Protein AF-A0A955FFE0-F1 (afdb_monomer_lite)

Sequence (82 aa):
MAFNHYAKIKRILDVEPGGWYIRRIDELTQAANFKGEVIQYDHYYRIYRADNTPIKYCKFQKIDKLAKILGVHSEDLPVVTD

Foldseek 3Di:
DDPDLLLVVVVQVVPADPPKAKEKAQPWDWDQDPVRDIDIDRIWMFIAHNVRHTDPSRIGRDLCVNCVSNVHHSVPGRYDYD

Radius of gyration: 12.67 Å; chains: 1; bounding box: 25×32×30 Å

pLDDT: mean 91.29, std 10.28, range [40.84, 97.25]

Secondary structure (DSSP, 8-state):
----HHHHHHHHHTTSPS--EEEEE-S-EEEE-TTSPEEEES-EEEEE-TTSPEEEEEEES-HHHHHHHHTS-GGGS-EEP-

Structure (mmCIF, N/CA/C/O backbone):
data_AF-A0A955FFE0-F1
#
_entry.id   AF-A0A955FFE0-F1
#
loop_
_atom_site.group_PDB
_atom_site.id
_atom_site.type_symbol
_atom_site.label_atom_id
_atom_site.label_alt_id
_atom_site.label_comp_id
_atom_site.label_asym_id
_atom_site.label_entity_id
_atom_site.label_seq_id
_atom_site.pdbx_PDB_ins_code
_atom_site.Cartn_x
_atom_site.Cartn_y
_atom_site.Cartn_z
_atom_site.occupancy
_atom_site.B_iso_or_equiv
_atom_site.auth_seq_id
_atom_site.auth_comp_id
_atom_site.auth_asym_id
_atom_site.auth_atom_id
_atom_site.pdbx_PDB_model_num
ATOM 1 N N . MET A 1 1 ? -8.231 19.505 -6.096 1.00 40.84 1 MET A N 1
ATOM 2 C CA . MET A 1 1 ? -7.492 18.245 -6.341 1.00 40.84 1 MET A CA 1
ATOM 3 C C . MET A 1 1 ? -6.909 17.780 -5.018 1.00 40.84 1 MET A C 1
ATOM 5 O O . MET A 1 1 ? -5.966 18.392 -4.540 1.00 40.84 1 MET A O 1
ATOM 9 N N . ALA A 1 2 ? -7.515 16.796 -4.355 1.00 42.09 2 ALA A N 1
ATOM 10 C CA . ALA A 1 2 ? -6.998 16.341 -3.066 1.00 42.09 2 ALA A CA 1
ATOM 11 C C . ALA A 1 2 ? -5.626 15.679 -3.269 1.00 42.09 2 ALA A C 1
ATOM 13 O O . ALA A 1 2 ? -5.496 14.797 -4.122 1.00 42.09 2 ALA A O 1
ATOM 14 N N . PHE A 1 3 ? -4.623 16.087 -2.485 1.00 53.66 3 PHE A N 1
ATOM 15 C CA . PHE A 1 3 ? -3.375 15.344 -2.286 1.00 53.66 3 PHE A CA 1
ATOM 16 C C . PHE A 1 3 ? -3.719 14.009 -1.620 1.00 53.66 3 PHE A C 1
ATOM 18 O O . PHE A 1 3 ? -3.625 13.828 -0.411 1.00 53.66 3 PHE A O 1
ATOM 25 N N . ASN A 1 4 ? -4.227 13.081 -2.420 1.00 80.81 4 ASN A N 1
ATOM 26 C CA . ASN A 1 4 ? -4.612 11.771 -1.957 1.00 80.81 4 ASN A CA 1
ATOM 27 C C . ASN A 1 4 ? -3.376 10.882 -2.055 1.00 80.81 4 ASN A C 1
ATOM 29 O O . ASN A 1 4 ? -2.950 10.522 -3.150 1.00 80.81 4 ASN A O 1
ATOM 33 N N . HIS A 1 5 ? -2.803 10.551 -0.902 1.00 90.69 5 HIS A N 1
ATOM 34 C CA . HIS A 1 5 ? -1.705 9.595 -0.763 1.00 90.69 5 HIS A CA 1
ATOM 35 C C . HIS A 1 5 ? -1.887 8.348 -1.648 1.00 90.69 5 HIS A C 1
ATOM 37 O O . HIS A 1 5 ? -0.977 7.954 -2.368 1.00 90.69 5 HIS A O 1
ATOM 43 N N . TYR A 1 6 ? -3.104 7.806 -1.718 1.00 92.88 6 TYR A N 1
ATOM 44 C CA . TYR A 1 6 ? -3.417 6.645 -2.552 1.00 92.88 6 TYR A CA 1
ATOM 45 C C . TYR A 1 6 ? -3.374 6.936 -4.061 1.00 92.88 6 TYR A C 1
ATOM 47 O O . TYR A 1 6 ? -2.970 6.078 -4.838 1.00 92.88 6 TYR A O 1
ATOM 55 N N . ALA A 1 7 ? -3.727 8.149 -4.499 1.00 93.06 7 ALA A N 1
ATOM 56 C CA . ALA A 1 7 ? -3.567 8.540 -5.902 1.00 93.06 7 ALA A CA 1
ATOM 57 C C . ALA A 1 7 ? -2.083 8.653 -6.287 1.00 93.06 7 ALA A C 1
ATOM 59 O O . ALA A 1 7 ? -1.718 8.365 -7.425 1.00 93.06 7 ALA A O 1
ATOM 60 N N . LYS A 1 8 ? -1.215 9.038 -5.338 1.00 93.81 8 LYS A N 1
ATOM 61 C CA . LYS A 1 8 ? 0.240 8.980 -5.532 1.00 93.81 8 LYS A CA 1
ATOM 62 C C . LYS A 1 8 ? 0.714 7.533 -5.666 1.00 93.81 8 LYS A C 1
ATOM 64 O O . LYS A 1 8 ? 1.480 7.261 -6.581 1.00 93.81 8 LYS A O 1
ATOM 69 N N . ILE A 1 9 ? 0.225 6.625 -4.817 1.00 95.56 9 ILE A N 1
ATOM 70 C CA . ILE A 1 9 ? 0.529 5.190 -4.924 1.00 95.56 9 ILE A CA 1
ATOM 71 C C . ILE A 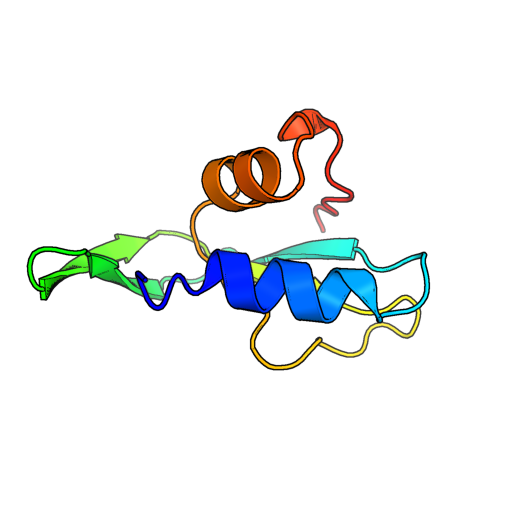1 9 ? 0.134 4.663 -6.305 1.00 95.56 9 ILE A C 1
ATOM 73 O O . ILE A 1 9 ? 0.985 4.103 -6.981 1.00 95.56 9 ILE A O 1
ATOM 77 N N . LYS A 1 10 ? -1.098 4.916 -6.769 1.00 95.31 10 LYS A N 1
ATOM 78 C CA . LYS A 1 10 ? -1.542 4.490 -8.106 1.00 95.31 10 LYS A CA 1
ATOM 79 C C . LYS A 1 10 ? -0.578 4.929 -9.207 1.00 95.31 10 LYS A C 1
ATOM 81 O O . LYS A 1 10 ? -0.145 4.100 -9.987 1.00 95.31 10 LYS A O 1
ATOM 86 N N . ARG A 1 11 ? -0.203 6.212 -9.239 1.00 94.94 11 ARG A N 1
ATOM 87 C CA . ARG A 1 11 ? 0.724 6.742 -10.257 1.00 94.94 11 ARG A CA 1
ATOM 88 C C . ARG A 1 11 ? 2.094 6.070 -10.231 1.00 94.94 11 ARG A C 1
ATOM 90 O O . ARG A 1 11 ? 2.727 5.975 -11.271 1.00 94.94 11 ARG A O 1
ATOM 97 N N . ILE A 1 12 ? 2.561 5.663 -9.051 1.00 95.56 12 ILE A N 1
ATOM 98 C CA . ILE A 1 12 ? 3.805 4.902 -8.916 1.00 95.56 12 ILE A CA 1
ATOM 99 C C . ILE A 1 12 ? 3.597 3.495 -9.482 1.00 95.56 12 ILE A C 1
ATOM 101 O O . ILE A 1 12 ? 4.369 3.073 -10.327 1.00 95.56 12 ILE A O 1
ATOM 105 N N . LEU A 1 13 ? 2.530 2.798 -9.086 1.00 94.94 13 LEU A N 1
ATOM 106 C CA . LEU A 1 13 ? 2.245 1.447 -9.580 1.00 94.94 13 LEU A CA 1
ATOM 107 C C . LEU A 1 13 ? 1.978 1.397 -11.090 1.00 94.94 13 LEU A C 1
ATOM 109 O O . LEU A 1 13 ? 2.333 0.411 -11.719 1.00 94.94 13 LEU A O 1
ATOM 113 N N . ASP A 1 14 ? 1.417 2.462 -11.674 1.00 94.69 14 ASP A N 1
ATOM 114 C CA . ASP A 1 14 ? 1.184 2.583 -13.119 1.00 94.69 14 ASP A CA 1
ATOM 115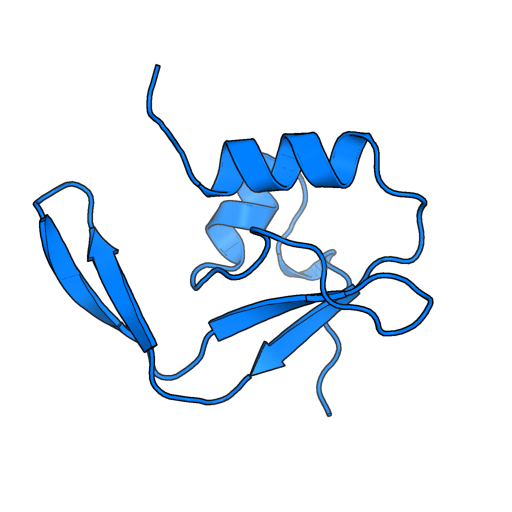 C C . ASP A 1 14 ? 2.506 2.562 -13.935 1.00 94.69 14 ASP A C 1
ATOM 117 O O . ASP A 1 14 ? 2.467 2.295 -15.134 1.00 94.69 14 ASP A O 1
ATOM 121 N N . VAL A 1 15 ? 3.665 2.851 -13.317 1.00 95.38 15 VAL A N 1
ATOM 122 C CA . VAL A 1 15 ? 4.994 2.839 -13.975 1.00 95.38 15 VAL A CA 1
ATOM 123 C C . VAL A 1 15 ? 5.943 1.761 -13.447 1.00 95.38 15 VAL A C 1
ATOM 125 O O . VAL A 1 15 ? 7.019 1.562 -14.011 1.00 95.38 15 VAL A O 1
ATOM 128 N N . GLU A 1 16 ? 5.589 1.091 -12.354 1.00 93.25 16 GLU A N 1
ATOM 129 C CA . GLU A 1 16 ? 6.395 0.008 -11.796 1.00 93.25 16 GLU A CA 1
ATOM 130 C C . GLU A 1 16 ? 6.190 -1.272 -12.622 1.00 93.25 16 GLU A C 1
ATOM 132 O O . GLU A 1 16 ? 5.067 -1.561 -13.046 1.00 93.25 16 GLU A O 1
ATOM 137 N N . PRO A 1 17 ? 7.247 -2.070 -12.854 1.00 92.00 17 PRO A N 1
ATOM 138 C CA . PRO A 1 17 ? 7.097 -3.379 -13.474 1.00 92.00 17 PRO A CA 1
ATOM 139 C C . PRO A 1 17 ? 6.100 -4.254 -12.700 1.00 92.00 17 PRO A C 1
ATOM 141 O O . PRO A 1 17 ? 5.977 -4.154 -11.476 1.00 92.00 17 PRO A O 1
ATOM 144 N N . GLY A 1 18 ? 5.403 -5.143 -13.412 1.00 90.44 18 GLY A N 1
ATOM 145 C CA . GLY A 1 18 ? 4.516 -6.128 -12.790 1.00 90.44 18 GLY A CA 1
ATOM 146 C C . GLY A 1 18 ? 5.249 -7.050 -11.804 1.00 90.44 18 GLY A C 1
ATOM 147 O O . GLY A 1 18 ? 6.475 -7.154 -11.815 1.00 90.44 18 GLY A O 1
ATOM 148 N N . GLY A 1 19 ? 4.487 -7.737 -10.950 1.00 93.25 19 GLY A N 1
ATOM 149 C CA . GLY A 1 19 ? 5.035 -8.629 -9.918 1.00 93.25 19 GLY A CA 1
ATOM 150 C C . GLY A 1 19 ? 5.335 -7.946 -8.581 1.00 93.25 19 GLY A C 1
ATOM 151 O O . GLY A 1 19 ? 5.930 -8.559 -7.698 1.00 93.25 19 GLY A O 1
ATOM 152 N N . TRP A 1 20 ? 4.923 -6.688 -8.406 1.00 96.31 20 TRP A N 1
ATOM 153 C CA . TRP A 1 20 ? 4.851 -6.084 -7.080 1.00 96.31 20 TRP A CA 1
ATOM 154 C C . TRP A 1 20 ? 3.808 -6.800 -6.215 1.00 96.31 20 TRP A C 1
ATOM 156 O O . TRP A 1 20 ? 2.821 -7.342 -6.712 1.00 96.31 20 TRP A O 1
ATOM 166 N N . TYR A 1 21 ? 4.019 -6.766 -4.906 1.00 96.81 21 TYR A N 1
ATOM 167 C CA . TYR A 1 21 ? 3.125 -7.374 -3.927 1.00 96.81 21 TYR A CA 1
ATOM 168 C C . TYR A 1 21 ? 2.969 -6.470 -2.705 1.00 96.81 21 TYR A C 1
ATOM 170 O O . TYR A 1 21 ? 3.751 -5.544 -2.468 1.00 96.81 21 TYR A O 1
ATOM 178 N N . ILE A 1 22 ? 1.922 -6.718 -1.929 1.00 97.25 22 ILE A N 1
ATOM 179 C CA . ILE A 1 22 ? 1.577 -5.974 -0.725 1.00 97.25 22 ILE A CA 1
ATOM 180 C C . ILE A 1 22 ? 1.857 -6.864 0.479 1.00 97.25 22 ILE A C 1
ATOM 182 O O . ILE A 1 22 ? 1.419 -8.005 0.525 1.00 97.25 22 ILE A O 1
ATOM 186 N N . ARG A 1 23 ? 2.540 -6.331 1.487 1.00 96.38 23 ARG A N 1
ATOM 187 C CA . ARG A 1 23 ? 2.745 -7.006 2.770 1.00 96.38 23 ARG A CA 1
ATOM 188 C C . ARG A 1 23 ? 2.004 -6.259 3.867 1.00 96.38 23 ARG A C 1
ATOM 190 O O . ARG A 1 23 ? 2.144 -5.034 3.964 1.00 96.38 23 ARG A O 1
ATOM 197 N N . ARG A 1 24 ? 1.242 -6.986 4.686 1.00 95.50 24 ARG A N 1
ATOM 198 C CA . AR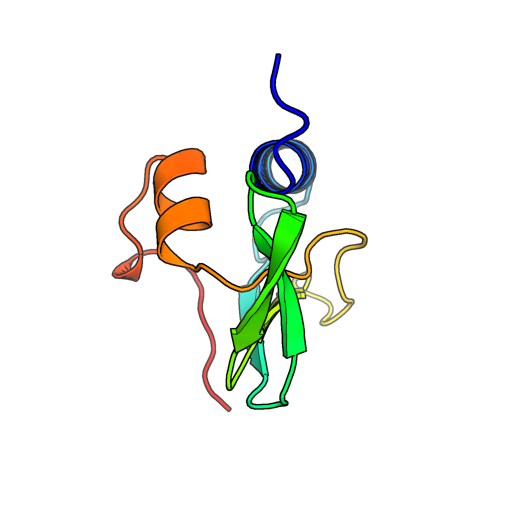G A 1 24 ? 0.701 -6.478 5.953 1.00 95.50 24 ARG A CA 1
ATOM 199 C C . ARG A 1 24 ? 1.786 -6.573 7.024 1.00 95.50 24 ARG A C 1
ATOM 201 O O . ARG A 1 24 ? 2.464 -7.585 7.130 1.00 95.50 24 ARG A O 1
ATOM 208 N N . ILE A 1 25 ? 1.968 -5.501 7.779 1.00 95.31 25 ILE A N 1
ATOM 209 C CA . ILE A 1 25 ? 2.924 -5.406 8.876 1.00 95.31 25 ILE A CA 1
ATOM 210 C C . ILE A 1 25 ? 2.125 -5.049 10.127 1.00 95.31 25 ILE A C 1
ATOM 212 O O . ILE A 1 25 ? 1.572 -3.947 10.217 1.00 95.31 25 ILE A O 1
ATOM 216 N N . ASP A 1 26 ? 2.056 -5.994 11.062 1.00 94.69 26 ASP A N 1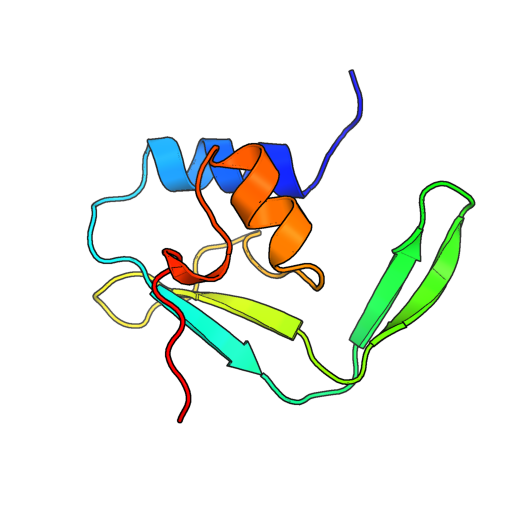
ATOM 217 C CA . ASP A 1 26 ? 1.282 -5.912 12.308 1.00 94.69 26 ASP A CA 1
ATOM 218 C C . ASP A 1 26 ? 2.024 -5.100 13.378 1.00 94.69 26 ASP A C 1
ATOM 220 O O . ASP A 1 26 ? 2.371 -5.565 14.461 1.00 94.69 26 ASP A O 1
ATOM 224 N N . GLU A 1 27 ? 2.300 -3.849 13.029 1.00 94.25 27 GLU A N 1
ATOM 225 C CA . GLU A 1 27 ? 2.907 -2.851 13.895 1.00 94.25 27 GLU A CA 1
ATOM 226 C C . GLU A 1 27 ? 1.980 -1.642 14.016 1.00 94.25 27 GLU A C 1
ATOM 228 O O . GLU A 1 27 ? 1.428 -1.148 13.022 1.00 94.25 27 GLU A O 1
ATOM 233 N N . LEU A 1 28 ? 1.900 -1.097 15.233 1.00 94.12 28 LEU A N 1
ATOM 234 C CA . LEU A 1 28 ? 1.143 0.117 15.507 1.00 94.12 28 LEU A CA 1
ATOM 235 C C . LEU A 1 28 ? 1.597 1.258 14.594 1.00 94.12 28 LEU A C 1
ATOM 237 O O . LEU A 1 28 ? 2.782 1.582 14.466 1.00 94.12 28 LEU A O 1
ATOM 241 N N . THR A 1 29 ? 0.631 1.926 13.978 1.00 94.12 29 THR A N 1
ATOM 242 C CA . THR A 1 29 ? 0.892 3.124 13.192 1.00 94.12 29 THR A CA 1
ATOM 243 C C . THR A 1 29 ? -0.184 4.168 13.417 1.00 94.12 29 THR A C 1
ATOM 245 O O . THR A 1 29 ? -1.274 3.885 13.900 1.00 94.12 29 THR A O 1
ATOM 248 N N . GLN A 1 30 ? 0.118 5.404 13.041 1.00 93.31 30 GLN A N 1
ATOM 249 C CA . GLN A 1 30 ? -0.813 6.509 13.166 1.00 93.31 30 GLN A CA 1
ATOM 250 C C . GLN A 1 30 ? -0.836 7.328 11.884 1.00 93.31 30 GLN A C 1
ATOM 252 O O . GLN A 1 30 ? 0.193 7.507 11.227 1.00 93.31 30 GLN A O 1
ATOM 257 N N . ALA A 1 31 ? -2.016 7.819 11.520 1.00 89.31 31 ALA A N 1
ATOM 258 C CA . ALA A 1 31 ? -2.183 8.722 10.392 1.00 89.31 31 ALA A CA 1
ATOM 259 C C . ALA A 1 31 ? -3.276 9.747 10.695 1.00 89.31 31 ALA A C 1
ATOM 261 O O . ALA A 1 31 ? -4.329 9.399 11.232 1.00 89.31 31 ALA A O 1
ATOM 262 N N . ALA A 1 32 ? -3.038 11.001 10.310 1.00 89.25 32 ALA A N 1
ATOM 263 C CA . ALA A 1 32 ? -4.059 12.035 10.375 1.00 89.25 32 ALA A CA 1
ATOM 264 C C . ALA A 1 32 ? -5.159 11.766 9.336 1.00 89.25 32 ALA A C 1
ATOM 266 O O . ALA A 1 32 ? -4.881 11.409 8.185 1.00 89.25 32 ALA A O 1
ATOM 267 N N . ASN A 1 33 ? -6.418 11.931 9.729 1.00 85.81 33 ASN A N 1
ATOM 268 C CA . ASN A 1 33 ? -7.543 11.921 8.802 1.00 85.81 33 ASN A CA 1
ATOM 269 C C . ASN A 1 33 ? -7.718 13.299 8.127 1.00 85.81 33 ASN A C 1
ATOM 271 O O . ASN A 1 33 ? -6.966 14.239 8.373 1.00 85.81 33 ASN A O 1
ATOM 275 N N . PHE A 1 34 ? -8.735 13.442 7.271 1.00 81.56 34 PHE A N 1
ATOM 276 C CA . PHE A 1 34 ? -9.009 14.713 6.582 1.00 81.56 34 PHE A CA 1
ATOM 277 C C . PHE A 1 34 ? -9.450 15.855 7.514 1.00 81.56 34 PHE A C 1
ATOM 279 O O . PHE A 1 34 ? -9.425 17.006 7.094 1.00 81.56 34 PHE A O 1
ATOM 286 N N . LYS A 1 35 ? -9.847 15.547 8.754 1.00 87.19 35 LYS A N 1
ATOM 287 C CA . LYS A 1 35 ? -10.162 16.524 9.804 1.00 87.19 35 LYS A CA 1
ATOM 288 C C . LYS A 1 35 ? -8.935 16.890 10.656 1.00 87.19 35 LYS A C 1
ATOM 290 O O . LYS A 1 35 ? -9.063 17.689 11.572 1.00 87.19 35 LYS A O 1
ATOM 295 N N . GLY A 1 36 ? -7.763 16.312 10.372 1.00 88.69 36 GLY A N 1
ATOM 296 C CA . GLY A 1 36 ? -6.537 16.505 11.153 1.00 88.69 36 GLY A CA 1
ATOM 297 C C . GLY A 1 36 ? -6.440 15.633 12.409 1.00 88.69 36 GLY A C 1
ATOM 298 O O . GLY A 1 36 ? -5.440 15.705 13.116 1.00 88.69 36 GLY A O 1
ATOM 299 N N . GLU A 1 37 ? -7.431 14.781 12.682 1.00 91.88 37 GLU A N 1
ATOM 300 C CA . GLU A 1 37 ? -7.420 13.896 13.849 1.00 91.88 37 GLU A CA 1
ATOM 301 C C . GLU A 1 37 ? -6.466 12.726 13.604 1.00 91.88 37 GLU A C 1
ATOM 303 O O . GLU A 1 37 ? -6.518 12.075 12.554 1.00 91.88 37 GLU A O 1
ATOM 308 N N . VAL A 1 38 ? -5.609 12.435 14.581 1.00 92.25 38 VAL A N 1
ATOM 309 C CA . VAL A 1 38 ? -4.694 11.294 14.531 1.00 92.25 38 VAL A CA 1
ATOM 310 C C . VAL A 1 38 ? -5.471 10.018 14.841 1.00 92.25 38 VAL A C 1
ATOM 312 O O . VAL A 1 38 ? -6.000 9.854 15.936 1.00 92.25 38 VAL A O 1
ATOM 315 N N . ILE A 1 39 ? -5.528 9.106 13.873 1.00 93.38 39 ILE A N 1
ATOM 316 C CA . ILE A 1 39 ? -6.129 7.781 14.035 1.00 93.38 39 ILE A CA 1
ATOM 317 C C . ILE A 1 39 ? -5.008 6.764 14.221 1.00 93.38 39 ILE A C 1
ATOM 319 O O . ILE A 1 39 ? -4.066 6.740 13.422 1.00 93.38 39 ILE A O 1
ATOM 323 N N . GLN A 1 40 ? -5.134 5.922 15.246 1.00 94.69 40 GLN A N 1
ATOM 324 C CA . GLN A 1 40 ? -4.273 4.761 15.449 1.00 94.69 40 GLN A CA 1
ATOM 325 C C . GLN A 1 40 ? -4.782 3.562 14.647 1.00 94.69 40 GLN A C 1
ATOM 327 O O . GLN A 1 40 ? -5.986 3.339 14.529 1.00 94.69 40 GLN A O 1
ATOM 332 N N . TYR A 1 41 ? -3.844 2.801 14.105 1.00 93.81 41 TYR A N 1
ATOM 333 C CA . TYR A 1 41 ? -4.069 1.551 13.399 1.00 93.81 41 TYR A CA 1
ATOM 334 C C . TYR A 1 41 ? -3.171 0.491 14.031 1.00 93.81 41 TYR A C 1
ATOM 336 O O . TYR A 1 41 ? -2.025 0.771 14.385 1.00 93.81 41 TYR A O 1
ATOM 344 N N . ASP A 1 42 ? -3.702 -0.714 14.156 1.00 95.56 42 ASP A N 1
ATOM 345 C CA . ASP A 1 42 ? -3.016 -1.912 14.643 1.00 95.56 42 ASP A CA 1
ATOM 346 C C . ASP A 1 42 ? -1.999 -2.471 13.636 1.00 95.56 42 ASP A C 1
ATOM 348 O O . ASP A 1 42 ? -1.112 -3.227 14.014 1.00 95.56 42 ASP A O 1
ATOM 352 N N . HIS A 1 43 ? -2.110 -2.078 12.365 1.00 94.81 43 HIS A N 1
ATOM 353 C CA . HIS A 1 43 ? -1.224 -2.515 11.295 1.00 94.81 43 HIS A CA 1
ATOM 354 C C . HIS A 1 43 ? -1.045 -1.445 10.211 1.00 94.81 43 HIS A C 1
ATOM 356 O O . HIS A 1 43 ? -1.783 -0.456 10.113 1.00 94.81 43 HIS A O 1
ATOM 362 N N . TYR A 1 44 ? -0.077 -1.678 9.328 1.00 95.31 44 TYR A N 1
ATOM 363 C CA . TYR A 1 44 ? 0.032 -0.982 8.051 1.00 95.31 44 TYR A CA 1
ATOM 364 C C . TYR A 1 44 ? 0.407 -1.932 6.924 1.00 95.31 44 TYR A C 1
ATOM 366 O O . TYR A 1 44 ? 0.847 -3.053 7.137 1.00 95.31 44 TYR A O 1
ATOM 374 N N . TYR A 1 45 ? 0.264 -1.451 5.701 1.00 96.25 45 TYR A N 1
ATOM 375 C CA . TYR A 1 45 ? 0.665 -2.144 4.493 1.00 96.25 45 TYR A CA 1
ATOM 376 C C . TYR A 1 45 ? 1.856 -1.439 3.856 1.00 96.25 45 TYR A C 1
ATOM 378 O O . TYR A 1 45 ? 1.975 -0.205 3.895 1.00 96.25 45 TYR A O 1
ATOM 386 N N . ARG A 1 46 ? 2.725 -2.223 3.223 1.00 96.81 46 ARG A N 1
ATOM 387 C CA . ARG A 1 46 ? 3.756 -1.729 2.309 1.00 96.81 46 ARG A CA 1
ATOM 388 C C . ARG A 1 46 ? 3.714 -2.483 0.996 1.00 96.81 46 ARG A C 1
ATOM 390 O O . ARG A 1 46 ? 3.442 -3.676 0.981 1.00 96.81 46 ARG A O 1
ATOM 397 N N . ILE A 1 47 ? 4.037 -1.776 -0.082 1.00 97.25 47 ILE A N 1
ATOM 398 C CA . ILE A 1 47 ? 4.223 -2.383 -1.399 1.00 97.25 47 ILE A CA 1
ATOM 399 C C . ILE A 1 47 ? 5.708 -2.615 -1.642 1.00 97.25 47 ILE A C 1
ATOM 401 O O . ILE A 1 47 ? 6.534 -1.723 -1.416 1.00 97.25 47 ILE A O 1
ATOM 405 N N . TYR A 1 48 ? 6.016 -3.812 -2.112 1.00 97.00 48 TYR A N 1
ATOM 406 C CA . TYR A 1 48 ? 7.344 -4.268 -2.473 1.00 97.00 48 TYR A CA 1
ATOM 407 C C . TYR A 1 48 ? 7.370 -4.620 -3.955 1.00 97.00 48 TYR A C 1
ATOM 409 O O . TYR A 1 48 ? 6.359 -5.027 -4.526 1.00 97.00 48 TYR A O 1
ATOM 417 N N . ARG A 1 49 ? 8.526 -4.441 -4.582 1.00 96.12 49 ARG A N 1
ATOM 418 C CA . ARG A 1 49 ? 8.797 -4.964 -5.921 1.00 96.12 49 ARG A CA 1
ATOM 419 C C . ARG A 1 49 ? 9.058 -6.468 -5.852 1.00 96.12 49 ARG A C 1
ATOM 421 O O . ARG A 1 49 ? 9.320 -7.005 -4.779 1.00 96.12 49 ARG A O 1
ATOM 428 N N . ALA A 1 50 ? 9.069 -7.118 -7.013 1.00 94.19 50 ALA A N 1
ATOM 429 C CA . ALA A 1 50 ? 9.399 -8.538 -7.148 1.00 94.19 50 ALA A CA 1
ATOM 430 C C . ALA A 1 50 ? 10.790 -8.914 -6.587 1.00 94.19 50 ALA A C 1
ATOM 432 O O . ALA A 1 50 ? 11.015 -10.059 -6.216 1.00 94.19 50 ALA A O 1
ATOM 433 N N . ASP A 1 51 ? 11.718 -7.956 -6.493 1.00 94.88 51 ASP A N 1
ATOM 434 C CA . ASP A 1 51 ? 13.050 -8.132 -5.895 1.00 94.88 51 ASP A CA 1
ATOM 435 C C . ASP A 1 51 ? 13.068 -7.961 -4.359 1.00 94.88 51 ASP A C 1
ATOM 437 O O . ASP A 1 51 ? 14.133 -7.834 -3.755 1.00 94.88 51 ASP A O 1
ATOM 441 N N . ASN A 1 52 ? 11.893 -7.934 -3.720 1.00 94.00 52 ASN A N 1
ATOM 442 C CA . ASN A 1 52 ? 11.688 -7.676 -2.294 1.00 94.00 52 ASN A CA 1
ATOM 443 C C . ASN A 1 52 ? 12.158 -6.285 -1.819 1.00 94.00 52 ASN A C 1
ATOM 445 O O . ASN A 1 52 ? 12.279 -6.047 -0.612 1.00 94.00 52 ASN A O 1
ATOM 449 N N . THR A 1 53 ? 12.384 -5.321 -2.722 1.00 96.38 53 THR A N 1
ATOM 450 C CA . THR A 1 53 ? 12.684 -3.936 -2.329 1.00 96.38 53 THR A CA 1
ATOM 451 C C . THR A 1 53 ? 11.404 -3.133 -2.074 1.00 96.38 53 THR A C 1
ATOM 453 O O . THR A 1 53 ? 10.447 -3.212 -2.847 1.00 96.38 53 THR A O 1
ATOM 456 N N . PRO A 1 54 ? 11.334 -2.324 -0.998 1.00 96.44 54 PRO A N 1
ATOM 457 C CA . PRO A 1 54 ? 10.155 -1.513 -0.722 1.00 96.44 54 PRO A CA 1
ATOM 458 C C . PRO A 1 54 ? 10.027 -0.352 -1.716 1.00 96.44 54 PRO A C 1
ATOM 460 O O . PRO A 1 54 ? 10.970 0.419 -1.926 1.00 96.44 54 PRO A O 1
ATOM 463 N N . ILE A 1 55 ? 8.824 -0.153 -2.255 1.00 96.44 55 ILE A N 1
ATOM 464 C CA . ILE A 1 55 ? 8.526 0.973 -3.143 1.00 96.44 55 ILE A CA 1
ATOM 465 C C . ILE A 1 55 ? 8.333 2.240 -2.299 1.00 96.44 55 ILE A C 1
ATOM 467 O O . ILE A 1 55 ? 7.520 2.300 -1.368 1.00 96.44 55 ILE A O 1
ATOM 471 N N . LYS A 1 56 ? 9.105 3.288 -2.609 1.00 94.88 56 LYS A N 1
ATOM 472 C CA . LYS A 1 56 ? 9.046 4.564 -1.879 1.00 94.88 56 LYS A CA 1
ATOM 473 C C . LYS A 1 56 ? 7.647 5.175 -1.974 1.00 94.88 56 LYS A C 1
ATOM 475 O O . LYS A 1 56 ? 7.013 5.141 -3.018 1.00 94.88 56 LYS A O 1
ATOM 480 N N . TYR A 1 57 ? 7.197 5.792 -0.880 1.00 93.75 57 TYR A N 1
ATOM 481 C CA . TYR A 1 57 ? 5.862 6.393 -0.739 1.00 93.75 57 TYR A CA 1
ATOM 482 C C . TYR A 1 57 ? 4.676 5.409 -0.787 1.00 93.75 57 TYR A C 1
ATOM 484 O O . TYR A 1 57 ? 3.538 5.860 -0.705 1.00 93.75 57 TYR A O 1
ATOM 492 N N . CYS A 1 58 ? 4.915 4.094 -0.810 1.00 95.69 58 CYS A N 1
ATOM 493 C CA . CYS A 1 58 ? 3.865 3.069 -0.821 1.00 95.69 58 CYS A CA 1
ATOM 494 C C . CYS A 1 58 ? 3.634 2.398 0.548 1.00 95.69 58 CYS A C 1
ATOM 496 O O . CYS A 1 58 ? 3.349 1.206 0.614 1.00 95.69 58 CYS A O 1
ATOM 498 N N . LYS A 1 59 ? 3.741 3.154 1.651 1.00 95.44 59 LYS A N 1
ATOM 499 C CA . LYS A 1 59 ? 3.248 2.745 2.984 1.00 95.44 59 LYS A CA 1
ATOM 500 C C . LYS A 1 59 ? 1.846 3.310 3.195 1.00 95.44 59 LYS A C 1
ATOM 502 O O . LYS A 1 59 ? 1.686 4.516 3.057 1.00 95.44 59 LYS A O 1
ATOM 507 N N . PHE A 1 60 ? 0.851 2.503 3.551 1.00 94.88 60 PHE A N 1
ATOM 508 C CA . PHE A 1 60 ? -0.543 2.946 3.729 1.00 94.88 60 PHE A CA 1
ATOM 509 C C . PHE A 1 60 ? -1.286 2.081 4.757 1.00 94.88 60 PHE A C 1
ATOM 511 O O . PHE A 1 60 ? -0.775 1.051 5.166 1.00 94.88 60 PHE A O 1
ATOM 518 N N . GLN A 1 61 ? -2.474 2.501 5.203 1.00 94.31 61 GLN A N 1
ATOM 519 C CA . GLN A 1 61 ? -3.223 1.812 6.271 1.00 94.31 61 GLN A CA 1
ATOM 520 C C . GLN A 1 61 ? -4.540 1.177 5.810 1.00 94.31 61 GLN A C 1
ATOM 522 O O . GLN A 1 61 ? -4.989 0.213 6.410 1.00 94.31 61 GLN A O 1
ATOM 527 N N . LYS A 1 62 ? -5.194 1.707 4.769 1.00 93.19 62 LYS A N 1
ATOM 528 C CA . LYS A 1 62 ? -6.533 1.261 4.347 1.00 93.19 62 LYS A CA 1
ATOM 529 C C . LYS A 1 62 ? -6.460 0.550 3.005 1.00 93.19 62 LYS A C 1
ATOM 531 O O . LYS A 1 62 ? -6.405 1.213 1.969 1.00 93.19 62 LYS A O 1
ATOM 536 N N . ILE A 1 63 ? -6.493 -0.777 3.028 1.00 94.38 63 ILE A N 1
ATOM 537 C CA . ILE A 1 63 ? -6.439 -1.598 1.816 1.00 94.38 63 ILE A CA 1
ATOM 538 C C . ILE A 1 63 ? -7.620 -1.341 0.874 1.00 94.38 63 ILE A C 1
ATOM 540 O O . ILE A 1 63 ? -7.406 -1.124 -0.316 1.00 94.38 63 ILE A O 1
ATOM 544 N N . ASP A 1 64 ? -8.832 -1.174 1.407 1.00 93.56 64 ASP A N 1
ATOM 545 C CA . ASP A 1 64 ? -10.029 -0.891 0.598 1.00 93.56 64 ASP A CA 1
ATOM 546 C C . ASP A 1 64 ? -9.915 0.423 -0.184 1.00 93.56 64 ASP A C 1
ATOM 548 O O . ASP A 1 64 ? -10.429 0.563 -1.2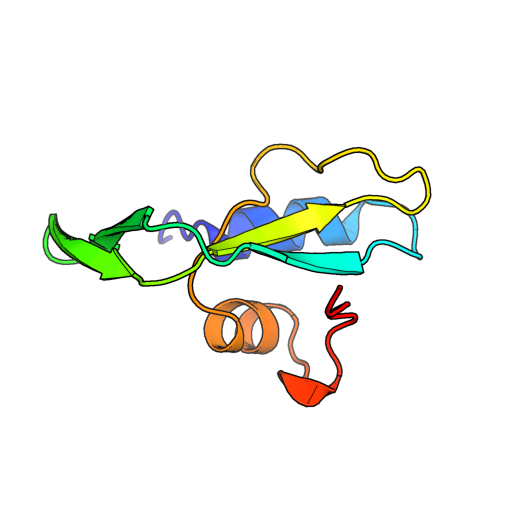94 1.00 93.56 64 ASP A O 1
ATOM 552 N N . LYS A 1 65 ? -9.207 1.416 0.377 1.00 92.38 65 LYS A N 1
ATOM 553 C CA . LYS A 1 65 ? -8.959 2.681 -0.326 1.00 92.38 65 LYS A CA 1
ATOM 554 C C . LYS A 1 65 ? -7.995 2.505 -1.490 1.00 92.38 65 LYS A C 1
ATOM 556 O O . LYS A 1 65 ? -8.163 3.195 -2.494 1.00 92.38 65 LYS A O 1
ATOM 561 N N . LEU A 1 66 ? -6.996 1.633 -1.348 1.00 94.75 66 LEU A N 1
ATOM 562 C CA . LEU A 1 66 ? -6.091 1.309 -2.443 1.00 94.75 66 LEU A CA 1
ATOM 563 C C . LEU A 1 66 ? -6.847 0.556 -3.540 1.00 94.75 66 LEU A C 1
ATOM 565 O O . LEU A 1 66 ? -6.820 1.009 -4.680 1.00 94.75 66 LEU A O 1
ATOM 569 N N . ALA A 1 67 ? -7.591 -0.495 -3.182 1.00 94.94 67 ALA A N 1
ATOM 570 C CA . ALA A 1 67 ? -8.413 -1.283 -4.104 1.00 94.94 67 ALA A CA 1
ATOM 571 C C . ALA A 1 67 ? -9.360 -0.394 -4.926 1.00 94.94 67 ALA A C 1
ATOM 573 O O . ALA A 1 67 ? -9.314 -0.386 -6.156 1.00 94.94 67 ALA A O 1
ATOM 574 N N . LYS A 1 68 ? -10.107 0.492 -4.250 1.00 94.31 68 LYS A N 1
ATOM 575 C CA . LYS A 1 68 ? -11.005 1.462 -4.896 1.00 94.31 68 LYS A CA 1
ATOM 576 C C . LYS A 1 68 ? -10.299 2.378 -5.899 1.00 94.31 68 LYS A C 1
ATOM 578 O O . LYS A 1 68 ? -10.896 2.764 -6.898 1.00 94.31 68 LYS A O 1
ATOM 583 N N . ILE A 1 69 ? -9.061 2.781 -5.620 1.00 92.31 69 ILE A N 1
ATOM 584 C CA . ILE A 1 69 ? -8.296 3.675 -6.500 1.00 92.31 69 ILE A CA 1
ATOM 585 C C . ILE A 1 69 ? -7.665 2.924 -7.671 1.00 92.31 69 ILE A C 1
ATOM 587 O O . ILE A 1 69 ? -7.515 3.504 -8.746 1.00 92.31 69 ILE A O 1
ATOM 591 N N . LEU A 1 70 ? -7.324 1.655 -7.473 1.00 92.81 70 LEU A N 1
ATOM 592 C CA . LEU A 1 70 ? -6.875 0.764 -8.537 1.00 92.81 70 LEU A CA 1
ATOM 593 C C . LEU A 1 70 ? -8.039 0.236 -9.391 1.00 92.81 70 LEU A C 1
ATOM 595 O O . LEU A 1 70 ? -7.800 -0.213 -10.504 1.00 92.81 70 LEU A O 1
ATOM 599 N N . GLY A 1 71 ? -9.283 0.356 -8.916 1.00 94.25 71 GLY A N 1
ATOM 600 C CA . GLY A 1 71 ? -10.470 -0.114 -9.631 1.00 94.25 71 GLY A CA 1
ATOM 601 C C . GLY A 1 71 ? -10.650 -1.632 -9.566 1.00 94.25 71 GLY A C 1
ATOM 602 O O . GLY A 1 71 ? -11.234 -2.202 -10.479 1.00 94.25 71 GLY A O 1
ATOM 603 N N . VAL A 1 72 ? -10.136 -2.268 -8.511 1.00 94.62 72 VAL A N 1
ATOM 604 C CA . VAL A 1 72 ? -10.188 -3.723 -8.280 1.00 94.62 72 VAL A CA 1
ATOM 605 C C . VAL A 1 72 ? -10.843 -4.028 -6.933 1.00 94.62 72 VAL A C 1
ATOM 607 O O . VAL A 1 72 ? -10.991 -3.123 -6.101 1.00 94.62 72 VAL A O 1
ATOM 610 N N . HIS A 1 73 ? -11.220 -5.285 -6.693 1.00 94.19 73 HIS A N 1
ATOM 611 C CA . HIS A 1 73 ? -11.671 -5.708 -5.370 1.00 94.19 73 HIS A CA 1
ATOM 612 C C . HIS A 1 73 ? -10.470 -5.861 -4.427 1.00 94.19 73 HIS A C 1
ATOM 614 O O . HIS A 1 73 ? -9.345 -6.109 -4.858 1.00 94.19 73 HIS A O 1
ATOM 620 N N . SER A 1 74 ? -10.673 -5.662 -3.120 1.00 92.00 74 SER A N 1
ATOM 621 C CA . SER A 1 74 ? -9.575 -5.762 -2.144 1.00 92.00 74 SER A CA 1
ATOM 622 C C . SER A 1 74 ? -9.010 -7.179 -2.033 1.00 92.00 74 SER A C 1
ATOM 624 O O . SER A 1 74 ? -7.826 -7.326 -1.744 1.00 92.00 74 SER A O 1
ATOM 626 N N . GLU A 1 75 ? -9.828 -8.188 -2.322 1.00 91.81 75 GLU A N 1
ATOM 627 C CA . GLU A 1 75 ? -9.455 -9.603 -2.413 1.00 91.81 75 GLU A CA 1
ATOM 628 C C . GLU A 1 75 ? -8.577 -9.941 -3.633 1.00 91.81 75 GLU A C 1
ATOM 630 O O . GLU A 1 75 ? -7.812 -10.898 -3.573 1.00 91.81 75 GLU A O 1
ATOM 635 N N . ASP A 1 76 ? -8.608 -9.121 -4.691 1.00 93.38 76 ASP A N 1
ATOM 636 C CA . ASP A 1 76 ? -7.773 -9.304 -5.891 1.00 93.38 76 ASP A CA 1
ATOM 637 C C . ASP A 1 76 ? -6.361 -8.720 -5.729 1.00 93.38 76 ASP A C 1
ATOM 639 O O . ASP A 1 76 ? -5.494 -8.890 -6.591 1.00 93.38 76 ASP A O 1
ATOM 643 N N . LEU A 1 77 ? -6.119 -7.958 -4.658 1.00 94.06 77 LEU A N 1
ATOM 644 C CA . LEU A 1 77 ? -4.810 -7.363 -4.428 1.00 94.06 77 LEU A CA 1
ATOM 645 C C . LEU A 1 77 ? -3.793 -8.449 -4.044 1.00 94.06 77 LEU A C 1
ATOM 647 O O . LEU A 1 77 ? -4.114 -9.319 -3.237 1.00 94.06 77 LEU A O 1
ATOM 651 N N . PRO A 1 78 ? -2.540 -8.369 -4.535 1.00 94.81 78 PRO A N 1
ATOM 652 C CA . PRO A 1 78 ? -1.503 -9.361 -4.258 1.00 94.81 78 PRO A CA 1
ATOM 653 C C . PRO A 1 78 ? -0.953 -9.200 -2.833 1.00 94.81 78 PRO A C 1
ATOM 655 O O . PRO A 1 78 ? 0.184 -8.770 -2.637 1.00 94.81 78 PRO A O 1
ATOM 658 N N . VAL A 1 79 ? -1.778 -9.475 -1.823 1.00 94.50 79 VAL A N 1
ATOM 659 C CA . VAL A 1 79 ? -1.399 -9.421 -0.411 1.00 94.50 79 VAL A CA 1
ATOM 660 C C . VAL A 1 79 ? -0.765 -10.744 -0.013 1.00 94.50 79 VAL A C 1
ATOM 662 O O . VAL A 1 79 ? -1.381 -11.797 -0.143 1.00 94.50 79 VAL A O 1
ATOM 665 N N . VAL A 1 80 ? 0.452 -10.681 0.514 1.00 92.56 80 VAL A N 1
ATOM 666 C CA . VAL A 1 80 ? 1.119 -11.824 1.136 1.00 92.56 80 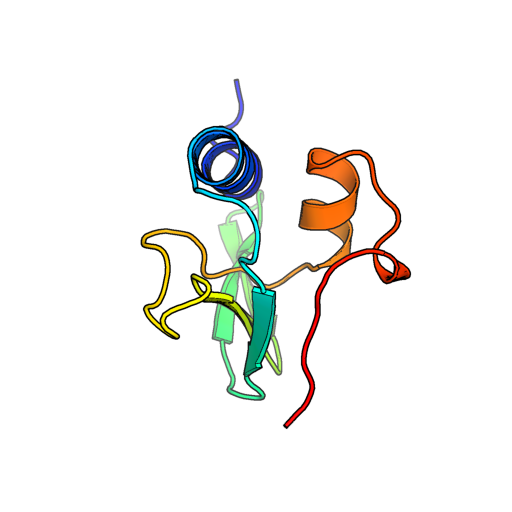VAL A CA 1
ATOM 667 C C . VAL A 1 80 ? 1.001 -11.712 2.655 1.00 92.56 80 VAL A C 1
ATOM 669 O O . VAL A 1 80 ? 1.226 -10.641 3.233 1.00 92.56 80 VAL A O 1
ATOM 672 N N . THR A 1 81 ? 0.619 -12.815 3.289 1.00 77.50 81 THR A N 1
ATOM 673 C CA . THR A 1 81 ? 0.717 -13.026 4.735 1.00 77.50 81 THR A CA 1
ATOM 674 C C . THR A 1 81 ? 1.969 -13.858 4.989 1.00 77.50 81 THR A C 1
ATOM 676 O O . THR A 1 81 ? 2.102 -14.919 4.379 1.00 77.50 81 THR A O 1
ATOM 679 N N . ASP A 1 82 ? 2.886 -13.373 5.827 1.00 60.03 82 ASP A N 1
ATOM 680 C CA . ASP A 1 82 ? 3.901 -14.254 6.427 1.00 60.03 82 ASP A CA 1
ATOM 681 C C . ASP A 1 82 ? 3.267 -15.224 7.427 1.00 60.03 82 ASP A C 1
ATOM 683 O O . ASP A 1 82 ? 2.220 -14.858 8.017 1.00 60.03 82 ASP A O 1
#